Protein AF-A0A1E1W1W5-F1 (afdb_monomer_lite)

Structure (mmCIF, N/CA/C/O backbone):
data_AF-A0A1E1W1W5-F1
#
_entry.id   AF-A0A1E1W1W5-F1
#
loop_
_atom_site.group_PDB
_atom_site.id
_atom_site.type_symbol
_atom_site.label_atom_id
_atom_site.label_alt_id
_atom_site.label_comp_id
_atom_site.label_asym_id
_atom_site.label_entity_id
_atom_site.label_seq_id
_atom_site.pdbx_PDB_ins_code
_atom_site.Cartn_x
_atom_site.Cartn_y
_atom_site.Cartn_z
_atom_site.occupancy
_atom_site.B_iso_or_equiv
_atom_site.auth_seq_id
_atom_site.auth_comp_id
_atom_site.auth_asym_id
_atom_site.auth_atom_id
_atom_site.pdbx_PDB_model_num
ATOM 1 N N . ALA A 1 1 ? -8.512 4.322 -0.848 1.00 72.38 1 ALA A N 1
ATOM 2 C CA . ALA A 1 1 ? -8.515 4.614 -2.296 1.00 72.38 1 ALA A CA 1
ATOM 3 C C . ALA A 1 1 ? -7.091 4.630 -2.861 1.00 72.38 1 ALA A C 1
ATOM 5 O O . ALA A 1 1 ? -6.800 3.830 -3.737 1.00 72.38 1 ALA A O 1
ATOM 6 N N . THR A 1 2 ? -6.177 5.439 -2.313 1.00 89.38 2 THR A N 1
ATOM 7 C CA . THR A 1 2 ? -4.817 5.643 -2.859 1.00 89.38 2 THR A CA 1
ATOM 8 C C . THR A 1 2 ? -3.925 4.395 -2.888 1.00 89.38 2 THR A C 1
ATOM 10 O O . THR A 1 2 ? -3.411 4.048 -3.945 1.00 89.38 2 THR A O 1
ATOM 13 N N . LEU A 1 3 ? -3.782 3.658 -1.777 1.00 94.62 3 LEU A N 1
ATOM 14 C CA . LEU A 1 3 ? -2.966 2.427 -1.748 1.00 94.62 3 LEU A CA 1
ATOM 15 C C . LEU A 1 3 ? -3.503 1.355 -2.708 1.00 94.62 3 LEU A C 1
ATOM 17 O O . LEU A 1 3 ? -2.747 0.700 -3.419 1.00 94.62 3 LEU A O 1
ATOM 21 N N . GLN A 1 4 ? -4.830 1.231 -2.787 1.00 94.31 4 GLN A N 1
ATOM 22 C CA . GLN A 1 4 ? -5.490 0.311 -3.710 1.00 94.31 4 GLN A CA 1
ATOM 23 C C . GLN A 1 4 ? -5.194 0.663 -5.174 1.00 94.31 4 GLN A C 1
ATOM 25 O O . GLN A 1 4 ? -5.005 -0.235 -5.990 1.00 94.31 4 GLN A O 1
ATOM 30 N N . ARG A 1 5 ? -5.113 1.961 -5.490 1.00 92.88 5 ARG A N 1
ATOM 31 C CA . ARG A 1 5 ? -4.729 2.462 -6.811 1.00 92.88 5 ARG A CA 1
ATOM 32 C C . ARG A 1 5 ? -3.284 2.098 -7.149 1.00 92.88 5 ARG A C 1
ATOM 34 O O . ARG A 1 5 ? -3.034 1.590 -8.231 1.00 92.88 5 ARG A O 1
ATOM 41 N N . LEU A 1 6 ? -2.345 2.264 -6.215 1.00 94.50 6 LEU A N 1
ATOM 42 C CA . LEU A 1 6 ? -0.955 1.828 -6.419 1.00 94.50 6 LEU A CA 1
ATOM 43 C C . LEU A 1 6 ? -0.867 0.323 -6.721 1.00 94.50 6 LEU A C 1
ATOM 45 O O . LEU A 1 6 ? -0.114 -0.091 -7.600 1.00 94.50 6 LEU A O 1
ATOM 49 N N . VAL A 1 7 ? -1.679 -0.496 -6.050 1.00 95.94 7 VAL A N 1
ATOM 50 C CA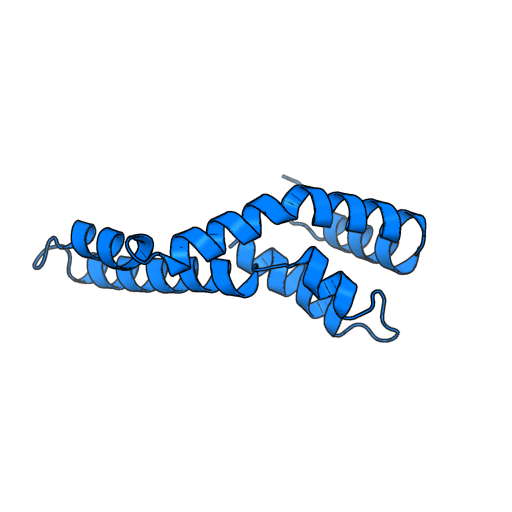 . VAL A 1 7 ? -1.730 -1.939 -6.320 1.00 95.94 7 VAL A CA 1
ATOM 51 C C . VAL A 1 7 ? -2.335 -2.237 -7.693 1.00 95.94 7 VAL A C 1
ATOM 53 O O . VAL A 1 7 ? -1.733 -2.960 -8.484 1.00 95.94 7 VAL A O 1
ATOM 56 N N . ASN A 1 8 ? -3.524 -1.710 -7.975 1.00 94.62 8 ASN A N 1
ATOM 57 C CA . ASN A 1 8 ? -4.312 -2.115 -9.139 1.00 94.62 8 ASN A CA 1
ATOM 58 C C . ASN A 1 8 ? -3.868 -1.435 -10.436 1.00 94.62 8 ASN A C 1
ATOM 60 O O . ASN A 1 8 ? -3.895 -2.062 -11.489 1.00 94.62 8 ASN A O 1
ATOM 64 N N . ASP A 1 9 ? -3.434 -0.180 -10.369 1.00 93.38 9 ASP A N 1
ATOM 65 C CA . ASP A 1 9 ? -3.092 0.583 -11.565 1.00 93.38 9 ASP A CA 1
ATOM 66 C C . ASP A 1 9 ? -1.607 0.470 -11.902 1.00 93.38 9 ASP A C 1
ATOM 68 O O . ASP A 1 9 ? -1.254 0.649 -13.066 1.00 93.38 9 ASP A O 1
ATOM 72 N N . TYR A 1 10 ? -0.744 0.161 -10.927 1.00 95.50 10 TYR A N 1
ATOM 73 C CA . TYR A 1 10 ? 0.707 0.138 -11.125 1.00 95.50 10 TYR A CA 1
ATOM 74 C C . TYR A 1 10 ? 1.318 -1.241 -10.871 1.00 95.50 10 TYR A C 1
ATOM 76 O O . TYR A 1 10 ? 1.861 -1.827 -11.805 1.00 95.50 10 TYR A O 1
ATOM 84 N N . LYS A 1 11 ? 1.214 -1.783 -9.649 1.00 96.88 11 LYS A N 1
ATOM 85 C CA . LYS A 1 11 ? 1.886 -3.040 -9.278 1.00 96.88 11 LYS A CA 1
ATOM 86 C C . LYS A 1 11 ? 1.416 -4.230 -10.118 1.00 96.88 11 LYS A C 1
ATOM 88 O O . LYS A 1 11 ? 2.237 -4.833 -10.801 1.00 96.88 11 LYS A O 1
ATOM 93 N N . LYS A 1 12 ? 0.114 -4.538 -10.103 1.00 96.69 12 LYS A N 1
ATOM 94 C CA . LYS A 1 12 ? -0.441 -5.693 -10.832 1.00 96.69 12 LYS A CA 1
ATOM 95 C C . LYS A 1 12 ? -0.170 -5.618 -12.340 1.00 96.69 12 LYS A C 1
ATOM 97 O O . LYS A 1 12 ? 0.389 -6.572 -12.866 1.00 96.69 12 LYS A O 1
ATOM 102 N N . PRO A 1 13 ? -0.417 -4.485 -13.034 1.00 96.38 13 PRO A N 1
ATOM 103 C CA . PRO A 1 13 ? -0.115 -4.392 -14.461 1.00 96.38 13 PRO A CA 1
ATOM 104 C C . PRO A 1 13 ? 1.367 -4.581 -14.804 1.00 96.38 13 PRO A C 1
ATOM 106 O O . PRO A 1 13 ? 1.677 -5.084 -15.879 1.00 96.38 13 PRO A O 1
ATOM 109 N N . LEU A 1 14 ? 2.292 -4.186 -13.919 1.00 96.69 14 LEU A N 1
ATOM 110 C CA . LEU A 1 14 ? 3.720 -4.449 -14.119 1.00 96.69 14 LEU A CA 1
ATOM 111 C C . LEU A 1 14 ? 4.055 -5.937 -13.944 1.00 96.69 14 LEU A C 1
ATOM 113 O O . LEU A 1 14 ? 4.851 -6.460 -14.721 1.00 96.69 14 LEU A O 1
ATOM 117 N N . GLU A 1 15 ? 3.445 -6.614 -12.968 1.00 97.12 15 GLU A N 1
ATOM 118 C CA . GLU A 1 15 ? 3.623 -8.057 -12.728 1.00 97.12 15 GLU A CA 1
ATOM 119 C C . GLU A 1 15 ? 3.028 -8.917 -13.846 1.00 97.12 15 GLU A C 1
ATOM 121 O O . GLU A 1 15 ? 3.611 -9.930 -14.217 1.00 97.12 15 GLU A O 1
ATOM 126 N N . GLU A 1 16 ? 1.891 -8.497 -14.395 1.00 96.50 16 GLU A N 1
ATOM 127 C CA . GLU A 1 16 ? 1.129 -9.223 -15.418 1.00 96.50 16 GLU A CA 1
ATOM 128 C C . GLU A 1 16 ? 1.569 -8.871 -16.854 1.00 96.50 16 GLU A C 1
ATOM 130 O O . GLU A 1 16 ? 1.081 -9.460 -17.819 1.00 96.50 16 GLU A O 1
ATOM 135 N N . SER A 1 17 ? 2.488 -7.910 -17.022 1.00 95.50 17 SER A N 1
ATOM 136 C CA . SER A 1 17 ? 2.935 -7.452 -18.343 1.00 95.50 17 SER A CA 1
ATOM 137 C C . SER A 1 17 ? 3.628 -8.553 -19.157 1.00 95.50 17 SER A C 1
ATOM 139 O O . SER A 1 17 ? 4.532 -9.239 -18.677 1.00 95.50 17 SER A O 1
ATOM 141 N N . SER A 1 18 ? 3.239 -8.680 -20.429 1.00 92.19 18 SER A N 1
ATOM 142 C CA . SER A 1 18 ? 3.872 -9.574 -21.402 1.00 92.19 18 SER A CA 1
ATOM 143 C C . SER A 1 18 ? 4.102 -8.825 -22.725 1.00 92.19 18 SER A C 1
ATOM 145 O O . SER A 1 18 ? 3.124 -8.438 -23.369 1.00 92.19 18 SER A O 1
ATOM 147 N N . PRO A 1 19 ? 5.361 -8.574 -23.138 1.00 92.62 19 PRO A N 1
ATOM 148 C CA . PRO A 1 19 ? 6.600 -8.946 -22.450 1.00 92.62 19 PRO A CA 1
ATOM 149 C C . PRO A 1 19 ? 6.807 -8.172 -21.136 1.00 92.62 19 PRO A C 1
ATOM 151 O O . PRO A 1 19 ? 6.312 -7.057 -20.971 1.00 92.62 19 PRO A O 1
ATOM 154 N N . ALA A 1 20 ? 7.580 -8.755 -20.215 1.00 95.31 20 ALA A N 1
ATOM 155 C CA . ALA A 1 20 ? 7.824 -8.171 -18.898 1.00 95.31 20 ALA A CA 1
ATOM 156 C C . ALA A 1 20 ? 8.533 -6.806 -18.990 1.00 95.31 20 ALA A C 1
ATOM 158 O O . ALA A 1 20 ? 9.668 -6.698 -19.467 1.00 95.31 20 ALA A O 1
ATOM 159 N N . ILE A 1 21 ? 7.891 -5.759 -18.466 1.00 96.00 21 ILE A N 1
ATOM 160 C CA . ILE A 1 21 ? 8.442 -4.393 -18.445 1.00 96.00 21 ILE A CA 1
ATOM 161 C C . ILE A 1 21 ? 9.598 -4.301 -17.431 1.00 96.00 21 ILE A C 1
ATOM 163 O O . ILE A 1 21 ? 10.688 -3.785 -17.719 1.00 96.00 21 ILE A O 1
ATOM 167 N N . LEU A 1 22 ? 9.394 -4.866 -16.240 1.00 96.00 22 LEU A N 1
ATOM 168 C CA . LEU A 1 22 ? 10.374 -4.970 -15.161 1.00 96.00 22 LEU A CA 1
ATOM 169 C C . LEU A 1 22 ? 10.470 -6.413 -14.669 1.00 96.00 22 LEU A C 1
ATOM 171 O O . LEU A 1 22 ? 9.533 -7.190 -14.799 1.00 96.00 22 LEU A O 1
ATOM 175 N N . ASN A 1 23 ? 11.620 -6.772 -14.096 1.00 95.31 23 ASN A N 1
ATOM 176 C CA . ASN A 1 23 ? 11.750 -8.065 -13.432 1.00 95.31 23 ASN A CA 1
ATOM 177 C C . ASN A 1 23 ? 11.072 -8.031 -12.052 1.00 95.31 23 ASN A C 1
ATOM 179 O O . ASN A 1 23 ? 10.900 -6.963 -11.459 1.00 95.31 23 ASN A O 1
ATOM 183 N N . GLY A 1 24 ? 10.737 -9.211 -11.527 1.00 96.19 24 GLY A N 1
ATOM 184 C CA . GLY A 1 24 ? 10.033 -9.335 -10.251 1.00 96.19 24 GLY A CA 1
ATOM 185 C C . GLY A 1 24 ? 10.756 -8.654 -9.087 1.00 96.19 24 GLY A C 1
ATOM 186 O O . GLY A 1 24 ? 10.121 -7.939 -8.324 1.00 96.19 24 GLY A O 1
ATOM 187 N N . SER A 1 25 ? 12.085 -8.780 -8.987 1.00 97.31 25 SER A N 1
ATOM 188 C CA . SER A 1 25 ? 12.867 -8.154 -7.906 1.00 97.31 25 SER A CA 1
ATOM 189 C C . SER A 1 25 ? 12.697 -6.631 -7.863 1.00 97.31 25 SER A C 1
ATOM 191 O O . SER A 1 25 ? 12.453 -6.073 -6.798 1.00 97.31 25 SER A O 1
ATOM 193 N N . LYS A 1 26 ? 12.733 -5.958 -9.017 1.00 97.56 26 LYS A N 1
ATOM 194 C CA . LYS A 1 26 ? 12.529 -4.506 -9.090 1.00 97.56 26 LYS A CA 1
ATOM 195 C C . LYS A 1 26 ? 11.111 -4.101 -8.745 1.00 97.56 26 LYS A C 1
ATOM 197 O O . LYS A 1 26 ? 10.923 -3.083 -8.093 1.00 97.56 26 LYS A O 1
ATOM 202 N N . ILE A 1 27 ? 10.124 -4.890 -9.159 1.00 97.94 27 ILE A N 1
ATOM 203 C CA . ILE A 1 27 ? 8.729 -4.654 -8.781 1.00 97.94 27 ILE A CA 1
ATOM 204 C C . ILE A 1 27 ? 8.575 -4.782 -7.259 1.00 97.94 27 ILE A C 1
ATOM 206 O O . ILE A 1 27 ? 7.956 -3.920 -6.641 1.00 97.94 27 ILE A O 1
ATOM 210 N N . GLN A 1 28 ? 9.198 -5.787 -6.636 1.00 97.81 28 GLN A N 1
ATOM 211 C CA . GLN A 1 28 ? 9.192 -5.926 -5.176 1.00 97.81 28 GLN A CA 1
ATOM 212 C C . GLN A 1 28 ? 9.838 -4.725 -4.478 1.00 97.81 28 GLN A C 1
ATOM 214 O O . GLN A 1 28 ? 9.293 -4.241 -3.492 1.00 97.81 28 GLN A O 1
ATOM 219 N N . THR A 1 29 ? 10.945 -4.193 -5.003 1.00 98.19 29 THR A N 1
ATOM 220 C CA . THR A 1 29 ? 11.552 -2.964 -4.470 1.00 98.19 29 THR A CA 1
ATOM 221 C C . THR A 1 29 ? 10.651 -1.743 -4.664 1.00 98.19 29 THR A C 1
ATOM 223 O O . THR A 1 29 ? 10.499 -0.953 -3.742 1.00 98.19 29 THR A O 1
ATOM 226 N N . LEU A 1 30 ? 10.013 -1.576 -5.828 1.00 97.88 30 LEU A N 1
ATOM 227 C CA . LEU A 1 30 ? 9.130 -0.430 -6.092 1.00 97.88 30 LEU A CA 1
ATOM 228 C C . LEU A 1 30 ? 7.910 -0.393 -5.166 1.00 97.88 30 LEU A C 1
ATOM 230 O O . LEU A 1 30 ? 7.462 0.684 -4.782 1.00 97.88 30 LEU A O 1
ATOM 234 N N . PHE A 1 31 ? 7.375 -1.560 -4.815 1.00 98.00 31 PHE A N 1
ATOM 235 C CA . PHE A 1 31 ? 6.137 -1.691 -4.047 1.00 98.00 31 PHE A CA 1
ATOM 236 C C . PHE A 1 31 ? 6.350 -2.389 -2.703 1.00 98.00 31 PHE A C 1
ATOM 238 O O . PHE A 1 31 ? 5.442 -3.056 -2.197 1.00 98.00 31 PHE A O 1
ATOM 245 N N . HIS A 1 32 ? 7.546 -2.248 -2.130 1.00 98.31 32 HIS A N 1
ATOM 246 C CA . HIS A 1 32 ? 7.896 -2.845 -0.849 1.00 98.31 32 HIS A CA 1
ATOM 247 C C . HIS A 1 32 ? 6.862 -2.458 0.215 1.00 98.31 32 HIS A C 1
ATOM 249 O O . HIS A 1 32 ? 6.549 -1.280 0.374 1.00 98.31 32 HIS A O 1
ATOM 255 N N . ARG A 1 33 ? 6.298 -3.461 0.902 1.00 97.94 33 ARG A N 1
ATOM 256 C CA . ARG A 1 33 ? 5.281 -3.327 1.968 1.00 97.94 33 ARG A CA 1
ATOM 257 C C . ARG A 1 33 ? 3.961 -2.676 1.563 1.00 97.94 33 ARG A C 1
ATOM 259 O O . ARG A 1 33 ? 3.091 -2.488 2.411 1.00 97.94 33 ARG A O 1
ATOM 266 N N . LEU A 1 34 ? 3.754 -2.389 0.275 1.00 98.12 34 LEU A N 1
ATOM 267 C CA . LEU A 1 34 ? 2.489 -1.851 -0.224 1.00 98.12 34 LEU A CA 1
ATOM 268 C C . LEU A 1 34 ? 1.288 -2.777 0.073 1.00 98.12 34 LEU A C 1
ATOM 270 O O . LEU A 1 34 ? 0.252 -2.261 0.499 1.00 98.12 34 LEU A O 1
ATOM 274 N N . PRO A 1 35 ? 1.366 -4.111 -0.128 1.00 96.19 35 PRO A N 1
ATOM 275 C CA . PRO A 1 35 ? 0.252 -4.998 0.211 1.00 96.19 35 PRO A CA 1
ATOM 276 C C . PRO A 1 35 ? -0.038 -5.016 1.717 1.00 96.19 35 PRO A C 1
ATOM 278 O O . PRO A 1 35 ? -1.201 -4.980 2.115 1.00 96.19 35 PRO A O 1
ATOM 281 N N . ASP A 1 36 ? 1.007 -5.019 2.546 1.00 97.12 36 ASP A N 1
ATOM 282 C CA . ASP A 1 36 ? 0.896 -5.077 4.004 1.00 97.12 36 ASP A CA 1
ATOM 283 C C . ASP A 1 36 ? 0.239 -3.816 4.576 1.00 97.12 36 ASP A C 1
ATOM 285 O O . ASP A 1 36 ? -0.742 -3.908 5.315 1.00 97.12 36 ASP A O 1
ATOM 289 N N . ILE A 1 37 ? 0.719 -2.627 4.186 1.00 97.19 37 ILE A N 1
ATOM 290 C CA . ILE A 1 37 ? 0.152 -1.359 4.666 1.00 97.19 37 ILE A CA 1
ATOM 291 C C . ILE A 1 37 ? -1.288 -1.175 4.171 1.00 97.19 37 ILE A C 1
ATOM 293 O O . ILE A 1 37 ? -2.153 -0.718 4.922 1.00 97.19 37 ILE A O 1
ATOM 297 N N . LEU A 1 38 ? -1.595 -1.599 2.935 1.00 97.19 38 LEU A N 1
ATOM 298 C CA . LEU A 1 38 ? -2.971 -1.633 2.439 1.00 97.19 38 LEU A CA 1
ATOM 299 C C . LEU A 1 38 ? -3.846 -2.505 3.342 1.00 97.19 38 LEU A C 1
ATOM 301 O O . LEU A 1 38 ? -4.938 -2.077 3.717 1.00 97.19 38 LEU A O 1
ATOM 305 N N . GLN A 1 39 ? -3.365 -3.683 3.734 1.00 95.81 39 GLN A N 1
ATOM 306 C CA . GLN A 1 39 ? -4.118 -4.584 4.594 1.00 95.81 39 GLN A CA 1
ATOM 307 C C . GLN A 1 39 ? -4.339 -4.006 5.999 1.00 95.81 39 GLN A C 1
ATOM 309 O O . GLN A 1 39 ? -5.453 -4.106 6.515 1.00 95.81 39 GLN A O 1
ATOM 314 N N . CYS A 1 40 ? -3.344 -3.332 6.591 1.00 95.94 40 CYS A N 1
ATOM 315 C CA . CYS A 1 40 ? -3.518 -2.580 7.841 1.00 95.94 40 CYS A CA 1
ATOM 316 C C . CYS A 1 40 ? -4.679 -1.578 7.729 1.00 95.94 40 CYS A C 1
ATOM 318 O O . CYS A 1 40 ? -5.585 -1.569 8.565 1.00 95.94 40 CYS A O 1
ATOM 320 N N . HIS A 1 41 ? -4.708 -0.788 6.652 1.00 96.38 41 HIS A N 1
ATOM 321 C CA . HIS A 1 41 ? -5.768 0.192 6.423 1.00 96.38 41 HIS A CA 1
ATOM 322 C C . HIS A 1 41 ? -7.139 -0.441 6.134 1.00 96.38 41 HIS A C 1
ATOM 324 O O . HIS A 1 41 ? -8.157 0.095 6.575 1.00 96.38 41 HIS A O 1
ATOM 330 N N . LEU A 1 42 ? -7.202 -1.561 5.408 1.00 95.94 42 LEU A N 1
ATOM 331 C CA . LEU A 1 42 ? -8.459 -2.266 5.129 1.00 95.94 42 LEU A CA 1
ATOM 332 C C . LEU A 1 42 ? -9.064 -2.880 6.395 1.00 95.94 42 LEU A C 1
ATOM 334 O O . LEU A 1 42 ? -10.270 -2.743 6.618 1.00 95.94 42 LEU A O 1
ATOM 338 N N . HIS A 1 43 ? -8.238 -3.503 7.239 1.00 94.88 43 HIS A N 1
ATOM 339 C CA . HIS A 1 43 ? -8.675 -4.024 8.532 1.00 94.88 43 HIS A CA 1
ATOM 340 C C . HIS A 1 43 ? -9.182 -2.905 9.439 1.00 94.88 43 HIS A C 1
ATOM 342 O O . HIS A 1 43 ? -10.300 -2.996 9.944 1.00 94.88 43 HIS A O 1
ATOM 348 N N . PHE A 1 44 ? -8.412 -1.822 9.586 1.00 96.06 44 PHE A N 1
ATOM 349 C CA . PHE A 1 44 ? -8.816 -0.684 10.409 1.00 96.06 44 PHE A CA 1
ATOM 350 C C . PHE A 1 44 ? -10.130 -0.064 9.921 1.00 96.06 44 PHE A C 1
ATOM 352 O O . PHE A 1 44 ? -11.034 0.174 10.716 1.00 96.06 44 PHE A O 1
ATOM 359 N N . ARG A 1 45 ? -10.289 0.119 8.603 1.00 95.81 45 ARG A N 1
ATOM 360 C CA . ARG A 1 45 ? -11.534 0.628 8.011 1.00 95.81 45 ARG A CA 1
ATOM 361 C C . ARG A 1 45 ? -12.732 -0.275 8.305 1.00 95.81 45 ARG A C 1
ATOM 363 O O . ARG A 1 45 ? -13.817 0.239 8.549 1.00 95.81 45 ARG A O 1
ATOM 370 N N . THR A 1 46 ? -12.545 -1.592 8.259 1.00 96.44 46 THR A N 1
ATOM 371 C CA . THR A 1 46 ? -13.614 -2.558 8.557 1.00 96.44 46 THR A CA 1
ATOM 372 C C . THR A 1 46 ? -14.019 -2.458 10.026 1.00 96.44 46 THR A C 1
ATOM 374 O O . THR A 1 46 ? -15.184 -2.218 10.313 1.00 96.44 46 THR A O 1
ATOM 377 N N . ALA A 1 47 ? -13.049 -2.498 10.944 1.00 95.62 47 ALA A N 1
ATOM 378 C CA . ALA A 1 47 ? -13.308 -2.371 12.378 1.00 95.62 47 ALA A CA 1
ATOM 379 C C . ALA A 1 47 ? -13.964 -1.026 12.750 1.00 95.62 47 ALA A C 1
ATOM 381 O O . ALA A 1 47 ? -14.875 -0.984 13.573 1.00 95.62 47 ALA A O 1
ATOM 382 N N . LEU A 1 48 ? -13.555 0.073 12.104 1.00 96.31 48 LEU A N 1
ATOM 383 C CA . LEU A 1 48 ? -14.207 1.376 12.260 1.00 96.31 48 LEU A CA 1
ATOM 384 C C . LEU A 1 48 ? -15.655 1.361 11.768 1.00 96.31 48 LEU A C 1
ATOM 386 O O . LEU A 1 48 ? -16.533 1.886 12.446 1.00 96.31 48 LEU A O 1
ATOM 390 N N . ALA A 1 49 ? -15.912 0.771 10.599 1.00 96.44 49 ALA A N 1
ATOM 391 C CA . ALA A 1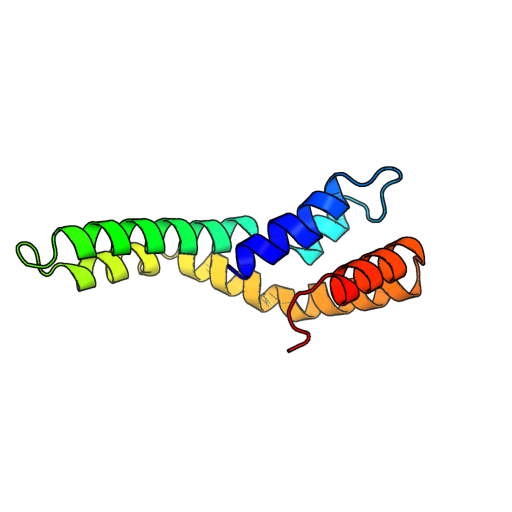 49 ? -17.262 0.675 10.060 1.00 96.44 49 ALA A CA 1
ATOM 392 C C . ALA A 1 49 ? -18.173 -0.162 10.968 1.00 96.44 49 ALA A C 1
ATOM 394 O O . ALA A 1 49 ? -19.355 0.150 11.096 1.00 96.44 49 ALA A O 1
ATOM 395 N N . ASP A 1 50 ? -17.637 -1.210 11.591 1.00 94.69 50 ASP A N 1
ATOM 396 C CA . ASP A 1 50 ? -18.360 -2.054 12.541 1.00 94.69 50 ASP A CA 1
ATOM 397 C C . ASP A 1 50 ? -18.683 -1.273 13.822 1.00 94.69 50 ASP A C 1
ATOM 399 O O . ASP A 1 50 ? -19.845 -1.210 14.220 1.00 94.69 50 ASP A O 1
ATOM 403 N N . CYS A 1 51 ? -17.690 -0.587 14.397 1.00 95.81 51 CYS A N 1
ATOM 404 C CA . CYS A 1 51 ? -17.869 0.264 15.575 1.00 95.81 51 CYS A CA 1
ATOM 405 C C . CYS A 1 51 ? -18.878 1.394 15.335 1.00 95.81 51 CYS A C 1
ATOM 407 O O . CYS A 1 51 ? -19.671 1.702 16.219 1.00 95.81 51 CYS A O 1
ATOM 409 N N . ALA A 1 52 ? -18.882 1.996 14.143 1.00 94.81 52 ALA A N 1
ATOM 410 C CA . ALA A 1 52 ? -19.838 3.041 13.789 1.00 94.81 52 ALA A CA 1
ATOM 411 C C . ALA A 1 52 ? -21.287 2.525 13.775 1.00 94.81 52 ALA A C 1
ATOM 413 O O . ALA A 1 52 ? -22.202 3.265 14.119 1.00 94.81 52 ALA A O 1
ATOM 414 N N . ARG A 1 53 ? -21.512 1.250 13.422 1.00 94.81 53 ARG A N 1
ATOM 415 C CA . ARG A 1 53 ? -22.855 0.642 13.434 1.00 94.81 53 ARG A CA 1
ATOM 416 C C . ARG A 1 53 ? -23.377 0.351 14.840 1.00 94.81 53 ARG A C 1
ATOM 418 O O . ARG A 1 53 ? -24.584 0.213 15.009 1.00 94.81 53 ARG A O 1
ATOM 425 N N . THR A 1 54 ? -22.496 0.243 15.831 1.00 93.00 54 THR A N 1
ATOM 426 C CA . THR A 1 54 ? -22.850 -0.061 17.229 1.00 93.00 54 THR A CA 1
ATOM 427 C C . THR A 1 54 ? -22.497 1.076 18.187 1.00 93.00 54 THR A C 1
ATOM 429 O O . THR A 1 54 ? -22.446 0.860 19.398 1.00 93.00 54 THR A O 1
ATOM 432 N N . TRP A 1 55 ? -22.240 2.275 17.654 1.00 92.00 55 TRP A N 1
ATOM 433 C CA . TRP A 1 55 ? -21.706 3.405 18.411 1.00 92.00 55 TRP A CA 1
ATOM 434 C C . TRP A 1 55 ? -22.577 3.767 19.614 1.00 92.00 55 TRP A C 1
ATOM 436 O O . TRP A 1 55 ? -22.060 3.798 20.725 1.00 92.00 55 TRP A O 1
ATOM 446 N N . ASP A 1 56 ? -23.891 3.893 19.409 1.00 92.19 56 ASP A N 1
ATOM 447 C CA . ASP A 1 56 ? -24.867 4.297 20.437 1.00 92.19 56 ASP A CA 1
ATOM 448 C C . ASP A 1 56 ? -24.965 3.338 21.640 1.00 92.19 56 ASP A C 1
ATOM 450 O O . ASP A 1 56 ? -25.655 3.630 22.613 1.00 92.19 56 ASP A O 1
ATOM 454 N N . ARG A 1 57 ? -24.346 2.152 21.558 1.00 91.31 57 ARG A N 1
ATOM 455 C CA . ARG A 1 57 ? -24.390 1.124 22.610 1.00 91.31 57 ARG A CA 1
ATOM 456 C C . ARG A 1 57 ? -23.036 0.863 23.249 1.00 91.31 57 ARG A C 1
ATOM 458 O O . ARG A 1 57 ? -22.973 0.624 24.447 1.00 91.31 57 ARG A O 1
ATOM 465 N N . GLU A 1 58 ? -21.982 0.819 22.440 1.00 88.88 58 GLU A N 1
ATOM 466 C CA . GLU A 1 58 ? -20.662 0.370 22.886 1.00 88.88 58 GLU A CA 1
ATOM 467 C C . GLU A 1 58 ? -19.722 1.542 23.191 1.00 88.88 58 GLU A C 1
ATOM 469 O O . GLU A 1 58 ? -18.933 1.443 24.120 1.00 88.88 58 GLU A O 1
ATOM 474 N N . GLU A 1 59 ? -19.759 2.624 22.402 1.00 89.31 59 GLU A N 1
ATOM 475 C CA . GLU A 1 59 ? -18.832 3.770 22.508 1.00 89.31 59 GLU A CA 1
ATOM 476 C C . GLU A 1 59 ? -17.322 3.387 22.516 1.00 89.31 59 GLU A C 1
ATOM 478 O O . GLU A 1 59 ? -16.460 4.113 23.009 1.00 89.31 59 GLU A O 1
ATOM 483 N N . LYS A 1 60 ? -16.955 2.247 21.903 1.00 92.56 60 LYS A N 1
ATOM 484 C CA . LYS A 1 60 ? -15.609 1.622 21.954 1.00 92.56 60 LYS A CA 1
ATOM 485 C C . LYS A 1 60 ? -14.626 2.039 20.855 1.00 92.56 60 LYS A C 1
ATOM 487 O O . LYS A 1 60 ? -13.738 1.272 20.480 1.00 92.56 60 LYS A O 1
ATOM 492 N N . ILE A 1 61 ? -14.714 3.260 20.329 1.00 94.25 61 ILE A N 1
ATOM 493 C CA . ILE A 1 61 ? -13.810 3.676 19.238 1.00 94.25 61 ILE A CA 1
ATOM 494 C C . ILE A 1 61 ? -12.331 3.636 19.659 1.00 94.25 61 ILE A C 1
ATOM 496 O O . ILE A 1 61 ? -11.482 3.247 18.861 1.00 94.25 61 ILE A O 1
ATOM 500 N N . GLY A 1 62 ? -12.018 3.944 20.923 1.00 95.00 62 GLY A N 1
ATOM 501 C CA . GLY A 1 62 ? -10.654 3.866 21.456 1.00 95.00 62 GLY A CA 1
ATOM 502 C C . GLY A 1 62 ? -10.039 2.465 21.355 1.00 95.00 62 GLY A C 1
ATOM 503 O O . GLY A 1 62 ? -8.877 2.333 20.969 1.00 95.00 62 GLY A O 1
ATOM 504 N N . GLU A 1 63 ? -10.825 1.412 21.606 1.00 94.12 63 GLU A N 1
ATOM 505 C CA . GLU A 1 63 ? -10.371 0.022 21.461 1.00 94.12 63 GLU A CA 1
ATOM 506 C C . GLU A 1 63 ? -10.046 -0.319 20.003 1.00 94.12 63 GLU A C 1
ATOM 508 O O . GLU A 1 63 ? -9.087 -1.042 19.735 1.00 94.12 63 GLU A O 1
ATOM 513 N N . VAL A 1 64 ? -10.793 0.237 19.042 1.00 95.69 64 VAL A N 1
ATOM 514 C CA . VAL A 1 64 ? -10.520 0.048 17.608 1.00 95.69 64 VAL A CA 1
ATOM 515 C C . VAL A 1 64 ? -9.148 0.612 17.238 1.00 95.69 64 VAL A C 1
ATOM 517 O O . VAL A 1 64 ? -8.365 -0.068 16.573 1.00 95.69 64 VAL A O 1
ATOM 520 N N . PHE A 1 65 ? -8.825 1.824 17.697 1.00 95.44 65 PHE A N 1
ATOM 521 C CA . PHE A 1 65 ? -7.508 2.427 17.474 1.00 95.44 65 PHE A CA 1
ATOM 522 C C . PHE A 1 65 ? -6.396 1.637 18.165 1.00 95.44 65 PHE A C 1
ATOM 524 O O . PHE A 1 65 ? -5.375 1.341 17.539 1.00 95.44 65 PHE A O 1
ATOM 531 N N . LEU A 1 66 ? -6.603 1.246 19.425 1.00 94.75 66 LEU A N 1
ATOM 532 C CA . LEU A 1 66 ? -5.620 0.468 20.171 1.00 94.75 66 LEU A CA 1
ATOM 533 C C . LEU A 1 66 ? -5.329 -0.861 19.464 1.00 94.75 66 LEU A C 1
ATOM 535 O O . LEU A 1 66 ? -4.173 -1.171 19.188 1.00 94.75 66 LEU A O 1
ATOM 539 N N . ASN A 1 67 ? -6.355 -1.619 19.080 1.00 92.94 67 ASN A N 1
ATOM 540 C CA . ASN A 1 67 ? -6.192 -2.909 18.406 1.00 92.94 67 ASN A CA 1
ATOM 541 C C . ASN A 1 67 ? -5.539 -2.795 17.022 1.00 92.94 67 ASN A C 1
ATOM 543 O O . ASN A 1 67 ? -4.831 -3.716 16.598 1.00 92.94 67 ASN A O 1
ATOM 547 N N . ALA A 1 68 ? -5.773 -1.685 16.318 1.00 92.81 68 ALA A N 1
ATOM 548 C CA . ALA A 1 68 ? -5.228 -1.456 14.987 1.00 92.81 68 ALA A CA 1
ATOM 549 C C . ALA A 1 68 ? -3.758 -1.023 14.997 1.00 92.81 68 ALA A C 1
ATOM 551 O O . ALA A 1 68 ? -3.022 -1.428 14.101 1.00 92.81 68 ALA A O 1
ATOM 552 N N . PHE A 1 69 ? -3.324 -0.235 15.985 1.00 93.25 69 PHE A N 1
ATOM 553 C CA . PHE A 1 69 ? -2.015 0.432 15.944 1.00 93.25 69 PHE A CA 1
ATOM 554 C C . PHE A 1 69 ? -1.067 0.081 17.100 1.00 93.25 69 PHE A C 1
ATOM 556 O O . PHE A 1 69 ? 0.100 0.452 17.043 1.00 93.25 69 PHE A O 1
ATOM 563 N N . SER A 1 70 ? -1.503 -0.666 18.122 1.00 92.69 70 SER A N 1
ATOM 564 C CA . SER A 1 70 ? -0.625 -1.054 19.248 1.00 92.69 70 SER A CA 1
ATOM 565 C C . SER A 1 70 ? 0.369 -2.173 18.926 1.00 92.69 70 SER A C 1
ATOM 567 O O . SER A 1 70 ? 1.309 -2.406 19.685 1.00 92.69 70 SER A O 1
ATOM 569 N N . LYS A 1 71 ? 0.170 -2.908 17.828 1.00 91.31 71 LYS A N 1
ATOM 570 C CA . LYS A 1 71 ? 1.001 -4.069 17.489 1.00 91.31 71 LYS A CA 1
ATOM 571 C C . LYS A 1 71 ? 2.325 -3.603 16.886 1.00 91.31 71 LYS A C 1
ATOM 573 O O . LYS A 1 71 ? 2.309 -2.912 15.873 1.00 91.31 71 LYS A O 1
ATOM 578 N N . ALA A 1 72 ? 3.454 -4.067 17.429 1.00 91.94 72 ALA A N 1
ATOM 579 C CA . ALA A 1 72 ? 4.798 -3.742 16.925 1.00 91.94 72 ALA A CA 1
ATOM 580 C C . ALA A 1 72 ? 4.948 -3.992 15.412 1.00 91.94 72 ALA A C 1
ATOM 582 O O . ALA A 1 72 ? 5.473 -3.154 14.692 1.00 91.94 72 ALA A O 1
ATOM 583 N N . VAL A 1 73 ? 4.343 -5.072 14.906 1.00 92.19 73 VAL A N 1
ATOM 584 C CA . VAL A 1 73 ? 4.322 -5.399 13.470 1.00 92.19 73 VAL A CA 1
ATOM 585 C C . VAL A 1 73 ? 3.758 -4.261 12.608 1.00 92.19 73 VAL A C 1
ATOM 587 O O . VAL A 1 73 ? 4.200 -4.069 11.481 1.00 92.19 73 VAL A O 1
ATOM 590 N N . VAL A 1 74 ? 2.781 -3.498 13.108 1.00 93.69 74 VAL A N 1
ATOM 591 C CA . VAL A 1 74 ? 2.206 -2.359 12.376 1.00 93.69 74 VAL A CA 1
ATOM 592 C C . VAL A 1 74 ? 3.245 -1.248 12.256 1.00 93.69 74 VAL A C 1
ATOM 594 O O . VAL A 1 74 ? 3.425 -0.707 11.171 1.00 93.69 74 VAL A O 1
ATOM 597 N N . LEU A 1 75 ? 3.982 -0.955 13.328 1.00 94.38 75 LEU A N 1
ATOM 598 C CA . LEU A 1 75 ? 5.075 0.015 13.280 1.00 94.38 75 LEU A CA 1
ATOM 599 C C . LEU A 1 75 ? 6.133 -0.390 12.245 1.00 94.38 75 LEU A C 1
ATOM 601 O O . LEU A 1 75 ? 6.551 0.456 11.453 1.00 94.38 75 LEU A O 1
ATOM 605 N N . ASP A 1 76 ? 6.503 -1.669 12.206 1.00 96.75 76 ASP A N 1
ATOM 606 C CA . ASP A 1 76 ? 7.483 -2.191 11.249 1.00 96.75 76 ASP A CA 1
ATOM 607 C C . ASP A 1 76 ? 6.981 -2.039 9.805 1.00 96.75 76 ASP A C 1
ATOM 609 O O . ASP A 1 76 ? 7.683 -1.500 8.954 1.00 96.75 76 ASP A O 1
ATOM 613 N N . VAL A 1 77 ? 5.727 -2.426 9.525 1.00 97.44 77 VAL A N 1
ATOM 614 C CA . VAL A 1 77 ? 5.097 -2.265 8.198 1.00 97.44 77 VAL A CA 1
ATOM 615 C C . VAL A 1 77 ? 5.148 -0.814 7.725 1.00 97.44 77 VAL A C 1
ATOM 617 O O . VAL A 1 77 ? 5.557 -0.552 6.592 1.00 97.44 77 VAL A O 1
ATOM 620 N N . TYR A 1 78 ? 4.719 0.127 8.571 1.00 96.75 78 TYR A N 1
ATOM 621 C CA . TYR A 1 78 ? 4.688 1.544 8.210 1.00 96.75 78 TYR A CA 1
ATOM 622 C C . TYR A 1 78 ? 6.099 2.107 8.024 1.00 96.75 78 TYR A C 1
ATOM 624 O O . TYR A 1 78 ? 6.339 2.831 7.057 1.00 96.75 78 TYR A O 1
ATOM 632 N N . SER A 1 79 ? 7.031 1.754 8.911 1.00 97.38 79 SER A N 1
ATOM 633 C CA . SER A 1 79 ? 8.418 2.222 8.845 1.00 97.38 79 SER A CA 1
ATOM 634 C C . SER A 1 79 ? 9.100 1.729 7.575 1.00 97.38 79 SER A C 1
ATOM 636 O O . SER A 1 79 ? 9.623 2.537 6.814 1.00 97.38 79 SER A O 1
ATOM 638 N N . ASP A 1 80 ? 9.029 0.430 7.290 1.00 98.00 80 ASP A N 1
ATOM 639 C CA . ASP A 1 80 ? 9.619 -0.167 6.092 1.00 98.00 80 ASP A CA 1
ATOM 640 C C . ASP A 1 80 ? 9.030 0.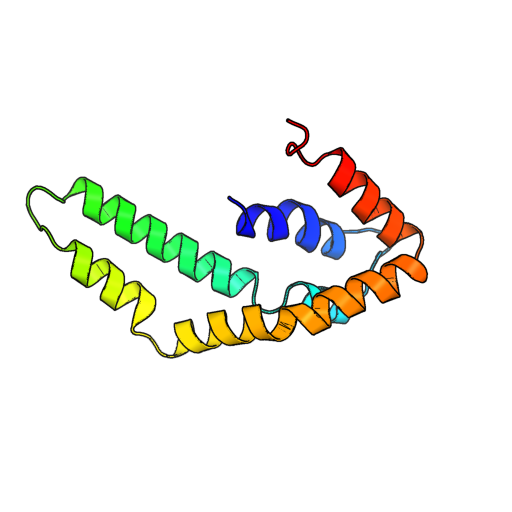428 4.803 1.00 98.00 80 ASP A C 1
ATOM 642 O O . ASP A 1 80 ? 9.762 0.732 3.857 1.00 98.00 80 ASP A O 1
ATOM 646 N N . PHE A 1 81 ? 7.707 0.636 4.767 1.00 97.94 81 PHE A N 1
ATOM 647 C CA . PHE A 1 81 ? 7.027 1.245 3.623 1.00 97.94 81 PHE A CA 1
ATOM 648 C C . PHE A 1 81 ? 7.541 2.665 3.346 1.00 97.94 81 PHE A C 1
ATOM 650 O O . PHE A 1 81 ? 7.869 2.994 2.204 1.00 97.94 81 PHE A O 1
ATOM 657 N N . ILE A 1 82 ? 7.641 3.501 4.386 1.00 97.19 82 ILE A N 1
ATOM 658 C CA . ILE A 1 82 ? 8.102 4.892 4.267 1.00 97.19 82 ILE A CA 1
ATOM 659 C C . ILE A 1 82 ? 9.599 4.942 3.944 1.00 97.19 82 ILE A C 1
ATOM 661 O O . ILE A 1 82 ? 10.009 5.670 3.039 1.00 97.19 82 ILE A O 1
ATOM 665 N N . ASN A 1 83 ? 10.415 4.146 4.634 1.00 98.00 83 ASN A N 1
ATOM 666 C CA . ASN A 1 83 ? 11.870 4.139 4.473 1.00 98.00 83 ASN A CA 1
ATOM 667 C C . ASN A 1 83 ? 12.303 3.709 3.066 1.00 98.00 83 ASN A C 1
ATOM 669 O O . ASN A 1 83 ? 13.333 4.159 2.563 1.00 98.00 83 ASN A O 1
ATOM 673 N N . ASN A 1 84 ? 11.499 2.886 2.390 1.00 98.12 84 ASN A N 1
ATOM 674 C CA . ASN A 1 84 ? 11.765 2.474 1.018 1.00 98.12 84 ASN A CA 1
ATOM 675 C C . ASN A 1 84 ? 11.458 3.563 -0.034 1.00 98.12 84 ASN A C 1
ATOM 677 O O . ASN A 1 84 ? 11.863 3.415 -1.187 1.00 98.12 84 ASN A O 1
ATOM 681 N N . PHE A 1 85 ? 10.789 4.669 0.320 1.00 97.19 85 PHE A N 1
ATOM 682 C CA . PHE A 1 85 ? 10.356 5.689 -0.645 1.00 97.19 85 PHE A CA 1
ATOM 683 C C . PHE A 1 85 ? 11.497 6.194 -1.538 1.00 97.19 85 PHE A C 1
ATOM 685 O O . PHE A 1 85 ? 11.393 6.143 -2.763 1.00 97.19 85 PHE A O 1
ATOM 692 N N . SER A 1 86 ? 12.614 6.622 -0.945 1.00 97.38 86 SER A N 1
ATOM 693 C CA . SER A 1 86 ? 13.757 7.152 -1.701 1.00 97.38 86 SER A CA 1
ATOM 694 C C . SER A 1 86 ? 14.351 6.113 -2.657 1.00 97.38 86 SER A C 1
ATOM 696 O O . SER A 1 86 ? 14.680 6.437 -3.798 1.00 97.38 86 SER A O 1
ATOM 698 N N . VAL A 1 87 ? 14.433 4.851 -2.219 1.00 98.12 87 VAL A N 1
ATOM 699 C CA . VAL A 1 87 ? 14.951 3.735 -3.025 1.00 98.12 87 VAL A CA 1
ATOM 700 C C . VAL A 1 87 ? 14.019 3.438 -4.200 1.00 98.12 87 VAL A C 1
ATOM 702 O O . VAL A 1 87 ? 14.474 3.335 -5.340 1.00 98.12 87 VAL A O 1
ATOM 705 N N . ALA A 1 88 ? 12.712 3.349 -3.947 1.00 98.00 88 ALA A N 1
ATOM 706 C CA . ALA A 1 88 ? 11.712 3.109 -4.981 1.00 98.00 88 ALA A CA 1
ATOM 707 C C . ALA A 1 88 ? 11.681 4.238 -6.020 1.00 98.00 88 ALA A C 1
ATOM 709 O O . ALA A 1 88 ? 11.645 3.968 -7.221 1.00 98.00 88 ALA A O 1
ATOM 710 N N . MET A 1 89 ? 11.740 5.496 -5.580 1.00 97.50 89 MET A N 1
ATOM 711 C CA . MET A 1 89 ? 11.705 6.651 -6.477 1.00 97.50 89 MET A CA 1
ATOM 712 C C . MET A 1 89 ? 12.945 6.735 -7.368 1.00 97.50 89 MET A C 1
ATOM 714 O O . MET A 1 89 ? 12.814 6.976 -8.572 1.00 97.50 89 MET A O 1
ATOM 718 N N . GLU A 1 90 ? 14.138 6.493 -6.818 1.00 98.06 90 GLU A N 1
ATOM 719 C CA . GLU A 1 90 ? 15.359 6.486 -7.626 1.00 98.06 90 GLU A CA 1
ATOM 720 C C . GLU A 1 90 ? 15.359 5.315 -8.616 1.00 98.06 90 GLU A C 1
ATOM 722 O O . GLU A 1 90 ? 15.633 5.511 -9.802 1.00 98.06 90 GLU A O 1
ATOM 727 N N . LEU A 1 91 ? 14.940 4.120 -8.184 1.00 97.94 91 LEU A N 1
ATOM 728 C CA . LEU A 1 91 ? 14.801 2.963 -9.068 1.00 97.94 91 LEU A CA 1
ATOM 729 C C . LEU A 1 91 ? 13.812 3.234 -10.211 1.00 97.94 91 LEU A C 1
ATOM 731 O O . LEU A 1 91 ? 14.120 2.952 -11.371 1.00 97.94 91 LEU A O 1
ATOM 735 N N . ALA A 1 92 ? 12.643 3.807 -9.908 1.00 96.75 92 ALA A N 1
ATOM 736 C CA . ALA A 1 92 ? 11.638 4.156 -10.909 1.00 96.75 92 ALA A CA 1
ATOM 737 C C . ALA A 1 92 ? 12.204 5.139 -11.941 1.00 96.75 92 ALA A C 1
ATOM 739 O O . ALA A 1 92 ? 12.053 4.931 -13.148 1.00 96.75 92 ALA A O 1
ATOM 740 N N . LYS A 1 93 ? 12.905 6.181 -11.484 1.00 96.50 93 LYS A N 1
ATOM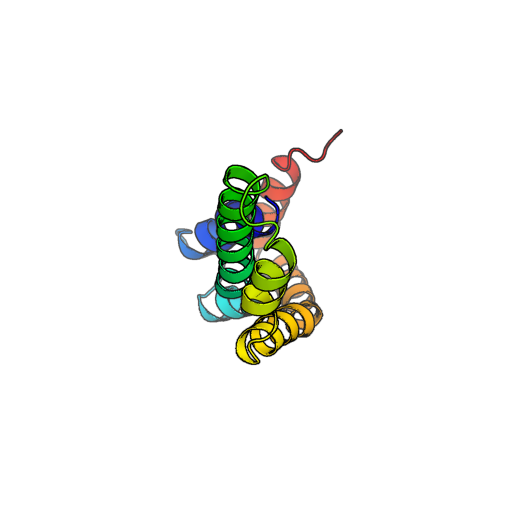 741 C CA . LYS A 1 93 ? 13.542 7.187 -12.341 1.00 96.50 93 LYS A CA 1
ATOM 742 C C . LYS A 1 93 ? 14.639 6.586 -13.219 1.00 96.50 93 LYS A C 1
ATOM 744 O O . LYS A 1 93 ? 14.657 6.834 -14.426 1.00 96.50 93 LYS A O 1
ATOM 749 N N . MET A 1 94 ? 15.539 5.797 -12.636 1.00 97.62 94 MET A N 1
ATOM 750 C CA . MET A 1 94 ? 16.629 5.139 -13.358 1.00 97.62 94 MET A CA 1
ATOM 751 C C . MET A 1 94 ? 16.101 4.180 -14.426 1.00 97.62 94 MET A C 1
ATOM 753 O O . MET A 1 94 ? 16.519 4.243 -15.584 1.00 97.62 94 MET A O 1
ATOM 757 N N . GLU A 1 95 ? 15.158 3.306 -14.069 1.00 97.12 95 GLU A N 1
ATOM 758 C CA . GLU A 1 95 ? 14.621 2.327 -15.012 1.00 97.12 95 GLU A CA 1
ATOM 759 C C . GLU A 1 95 ? 13.769 2.982 -16.099 1.00 97.12 95 GLU A C 1
ATOM 761 O O . GLU A 1 95 ? 13.824 2.528 -17.239 1.00 97.12 95 GLU A O 1
ATOM 766 N N . SER A 1 96 ? 13.057 4.074 -15.799 1.00 95.31 96 SER A N 1
ATOM 767 C CA . SER A 1 96 ? 12.285 4.812 -16.811 1.00 95.31 96 SER A CA 1
ATOM 768 C C . SER A 1 96 ? 13.182 5.444 -17.870 1.00 95.31 96 SER A C 1
ATOM 770 O O . SER A 1 96 ? 12.829 5.463 -19.042 1.00 95.31 96 SER A O 1
ATOM 772 N N . LYS A 1 97 ? 14.374 5.923 -17.491 1.00 95.06 97 LYS A N 1
ATOM 773 C CA . LYS A 1 97 ? 15.357 6.431 -18.462 1.00 95.06 97 LYS A CA 1
ATOM 774 C C . LYS A 1 97 ? 15.932 5.325 -19.344 1.00 95.06 97 LYS A C 1
ATOM 776 O O . LYS A 1 97 ? 16.273 5.574 -20.494 1.00 95.06 97 LYS A O 1
ATOM 781 N N . ARG A 1 98 ? 16.079 4.116 -18.795 1.00 94.56 98 ARG A N 1
ATOM 782 C CA . ARG A 1 98 ? 16.726 2.990 -19.477 1.00 94.56 98 ARG A CA 1
ATOM 783 C C . ARG A 1 98 ? 15.768 2.165 -20.336 1.00 94.56 98 ARG A C 1
ATOM 785 O O . ARG A 1 98 ? 16.203 1.548 -21.303 1.00 94.56 98 ARG A O 1
ATOM 792 N N . LYS A 1 99 ? 14.489 2.105 -19.967 1.00 93.44 99 LYS A N 1
ATOM 793 C CA . LYS A 1 99 ? 13.474 1.266 -20.611 1.00 93.44 99 LYS A CA 1
ATOM 794 C C . LYS A 1 99 ? 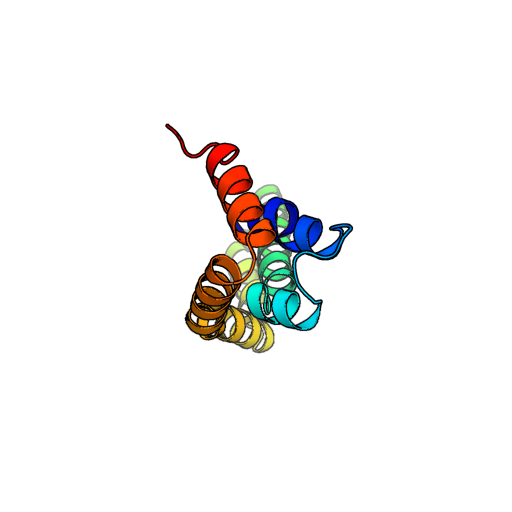12.308 2.118 -21.102 1.00 93.44 99 LYS A C 1
ATOM 796 O O . LYS A 1 99 ? 11.458 2.510 -20.305 1.00 93.44 99 LYS A O 1
ATOM 801 N N . SER A 1 100 ? 12.218 2.316 -22.418 1.00 93.88 100 SER A N 1
ATOM 802 C CA . SER A 1 100 ? 11.112 3.052 -23.050 1.00 93.88 100 SER A CA 1
ATOM 803 C C . SER A 1 100 ? 9.741 2.491 -22.664 1.00 93.88 100 SER A C 1
ATOM 805 O O . SER A 1 100 ? 8.871 3.257 -22.273 1.00 93.88 100 SER A O 1
ATOM 807 N N . ALA A 1 101 ? 9.585 1.163 -22.624 1.00 94.44 101 ALA A N 1
ATOM 808 C CA . ALA A 1 101 ? 8.336 0.516 -22.216 1.00 94.44 101 ALA A CA 1
ATOM 809 C C . ALA A 1 101 ? 7.869 0.910 -20.799 1.00 94.44 101 ALA A C 1
ATOM 811 O O . ALA A 1 101 ? 6.670 1.022 -20.555 1.00 94.44 101 ALA A O 1
ATOM 812 N N . LEU A 1 102 ? 8.798 1.147 -19.861 1.00 94.69 102 LEU A N 1
ATOM 813 C CA . LEU A 1 102 ? 8.446 1.609 -18.515 1.00 94.69 102 LEU A CA 1
ATOM 814 C C . LEU A 1 102 ? 8.085 3.101 -18.506 1.00 94.69 102 LEU A C 1
ATOM 816 O O . LEU A 1 102 ? 7.146 3.499 -17.820 1.00 94.69 102 LEU A O 1
ATOM 820 N N . ALA A 1 103 ? 8.797 3.922 -19.280 1.00 94.44 103 ALA A N 1
ATOM 821 C CA . ALA A 1 103 ? 8.452 5.332 -19.440 1.00 94.44 103 ALA A CA 1
ATOM 822 C C . ALA A 1 103 ? 7.055 5.502 -20.061 1.00 94.44 103 ALA A C 1
ATOM 824 O O . ALA A 1 103 ? 6.245 6.282 -19.556 1.00 94.44 103 ALA A O 1
ATOM 825 N N . ASP A 1 104 ? 6.749 4.728 -21.104 1.00 94.50 104 ASP A N 1
ATOM 826 C CA . ASP A 1 104 ? 5.440 4.710 -21.754 1.00 94.50 104 ASP A CA 1
ATOM 827 C C . ASP A 1 104 ? 4.354 4.230 -20.792 1.00 94.50 104 ASP A C 1
ATOM 829 O O . ASP A 1 104 ? 3.298 4.858 -20.694 1.00 94.50 104 ASP A O 1
ATOM 833 N N . PHE A 1 105 ? 4.636 3.185 -20.006 1.00 94.69 105 PHE A N 1
ATOM 834 C CA . PHE A 1 105 ? 3.741 2.722 -18.950 1.00 94.69 105 PHE A CA 1
ATOM 835 C C . PHE A 1 105 ? 3.375 3.854 -17.979 1.00 94.69 105 PHE A C 1
ATOM 837 O O . PHE A 1 105 ? 2.191 4.117 -17.757 1.00 94.69 105 PHE A O 1
ATOM 844 N N . PHE A 1 106 ? 4.360 4.580 -17.439 1.00 92.62 106 PHE A N 1
ATOM 845 C CA . PHE A 1 106 ? 4.082 5.695 -16.530 1.00 92.62 106 PHE A CA 1
ATOM 846 C C . PHE A 1 106 ? 3.365 6.859 -17.212 1.00 92.62 106 PHE A C 1
ATOM 848 O O . PHE A 1 106 ? 2.470 7.451 -16.607 1.00 92.62 106 PHE A O 1
ATOM 855 N N . LYS A 1 107 ? 3.685 7.159 -18.475 1.00 89.88 107 LYS A N 1
ATOM 856 C CA . LYS A 1 107 ? 2.997 8.197 -19.250 1.00 89.88 107 LYS A CA 1
ATOM 857 C C . LYS A 1 107 ? 1.517 7.867 -19.441 1.00 89.88 107 LYS A C 1
ATOM 859 O O . LYS A 1 107 ? 0.674 8.727 -19.200 1.00 89.88 107 LYS A O 1
ATOM 864 N N . VAL A 1 108 ? 1.188 6.627 -19.808 1.00 89.50 108 VAL A N 1
ATOM 865 C CA . VAL A 1 108 ? -0.203 6.163 -19.931 1.00 89.50 108 VAL A CA 1
ATOM 866 C C . VAL A 1 108 ? -0.925 6.286 -18.592 1.00 89.50 108 VAL A C 1
ATOM 868 O O . VAL A 1 108 ? -2.006 6.865 -18.533 1.00 89.50 108 VAL A O 1
ATOM 871 N N . LYS A 1 109 ? -0.310 5.833 -17.494 1.00 87.06 109 LYS A N 1
ATOM 872 C CA . LYS A 1 109 ? -0.923 5.921 -16.159 1.00 87.06 109 LYS A CA 1
ATOM 873 C C . LYS A 1 109 ? -1.116 7.358 -15.680 1.00 87.06 109 LYS A C 1
ATOM 875 O O . LYS A 1 109 ? -2.134 7.646 -15.060 1.00 87.06 109 LYS A O 1
ATOM 880 N N . HIS A 1 110 ? -0.199 8.266 -16.008 1.00 79.06 110 HIS A N 1
ATOM 881 C CA . HIS A 1 110 ? -0.362 9.696 -15.748 1.00 79.06 110 HIS A CA 1
ATOM 882 C C . HIS A 1 110 ? -1.489 10.308 -16.592 1.00 79.06 110 HIS A C 1
ATOM 884 O O . HIS A 1 110 ? -2.204 11.189 -16.131 1.00 79.06 110 HIS A O 1
ATOM 890 N N . ILE A 1 111 ? -1.675 9.846 -17.831 1.00 77.69 111 ILE A N 1
ATOM 891 C CA . ILE A 1 111 ? -2.746 10.337 -18.703 1.00 77.69 111 ILE A CA 1
ATOM 892 C C . ILE A 1 111 ? -4.125 9.852 -18.231 1.00 77.69 111 ILE A C 1
ATOM 894 O O . ILE A 1 111 ? -5.081 10.626 -18.265 1.00 77.69 111 ILE A O 1
ATOM 898 N N . SER A 1 112 ? -4.221 8.598 -17.789 1.00 72.50 112 SER A N 1
ATOM 899 C CA . SER A 1 112 ? -5.458 7.971 -17.302 1.00 72.50 112 SER A CA 1
ATOM 900 C C . SER A 1 112 ? -5.801 8.314 -15.845 1.00 72.50 112 SER A C 1
ATOM 902 O O . SER A 1 112 ? -6.903 8.010 -15.382 1.00 72.50 112 SER A O 1
ATOM 904 N N . ALA A 1 113 ? -4.873 8.931 -15.110 1.00 69.00 113 ALA A N 1
ATOM 905 C CA . ALA A 1 113 ? -5.116 9.462 -13.778 1.00 69.00 113 ALA A CA 1
ATOM 906 C C . ALA A 1 113 ? -6.222 10.526 -13.837 1.00 69.00 113 ALA A C 1
ATOM 908 O O . ALA A 1 113 ? -6.067 11.545 -14.505 1.00 69.00 113 ALA A O 1
ATOM 909 N N . HIS A 1 114 ? -7.318 10.306 -13.111 1.00 56.72 114 HIS A N 1
ATOM 910 C CA . HIS A 1 114 ? -8.454 11.234 -13.033 1.00 56.72 114 HIS A CA 1
ATOM 911 C C . HIS A 1 114 ? -8.156 12.510 -12.214 1.00 56.72 114 HIS A C 1
ATOM 913 O O . HIS A 1 114 ? -9.070 13.258 -11.898 1.00 56.72 114 HIS A O 1
ATOM 919 N N . ASP A 1 115 ? -6.886 12.799 -11.917 1.00 55.56 115 ASP A N 1
ATOM 920 C CA . ASP A 1 115 ? -6.457 13.973 -11.142 1.00 55.56 115 ASP A CA 1
ATOM 921 C C . ASP A 1 115 ? -6.185 15.199 -12.040 1.00 55.56 115 ASP A C 1
ATOM 923 O O . ASP A 1 115 ? -5.402 16.080 -11.697 1.00 55.56 115 ASP A O 1
ATOM 927 N N . ARG A 1 116 ? -6.809 15.252 -13.225 1.00 45.91 116 ARG A N 1
ATOM 928 C CA . ARG A 1 116 ? -6.873 16.457 -14.066 1.00 45.91 116 ARG A CA 1
ATOM 929 C C . ARG A 1 116 ? -8.221 17.152 -13.892 1.00 45.91 116 ARG A C 1
ATOM 931 O O . ARG A 1 116 ? -8.989 17.235 -14.846 1.00 45.91 116 ARG A O 1
ATOM 938 N N . LEU A 1 117 ? -8.478 17.616 -12.673 1.00 36.94 117 LEU A N 1
ATOM 939 C CA . LEU A 1 117 ? -9.422 18.681 -12.335 1.00 36.94 117 LEU A CA 1
ATOM 940 C C . LEU A 1 117 ? -8.810 19.520 -11.215 1.00 36.94 117 LEU A C 1
ATOM 942 O O . LEU A 1 117 ? -8.388 18.909 -10.208 1.00 36.94 117 LEU A O 1
#

Radius of gyration: 17.96 Å; chains: 1; bounding box: 42×28×46 Å

Organism: Pectinophora gossypiella (NCBI:txid13191)

pLDDT: mean 92.74, std 9.72, range [36.94, 98.31]

InterPro domains:
  IPR000219 Dbl homology domain [PF00621] (2-108)
  IPR000219 Dbl h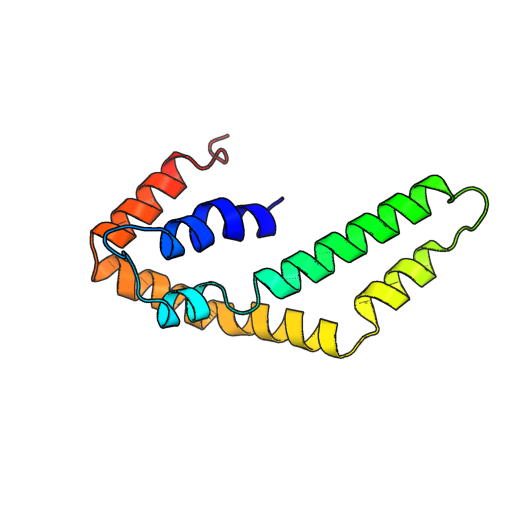omology domain [PS50010] (1-117)
  IPR035899 Dbl homology (DH) domain superfamily [G3DSA:1.20.900.10] (1-117)
  IPR035899 Dbl homology (DH) domain superfamily [SSF48065] (2-111)
  IPR039919 Rho guanine nucleotide exchange factor 10/17 [PTHR12877] (2-117)

Secondary structure (DSSP, 8-state):
-HHHHIIIIIIHHHHS-SS-SS-HHHHHHHTTTHHHHHHHHHHHHHHHHHHHHTHHHH--HHHHHHHHH-SHHHHHHHHHHHHTHHHHHHHHHHHHHH-HHHHHHHHHHHHH-S---

Foldseek 3Di:
DVLVCCVPLPLVCQVPDVVRQDDPVLSCLLCPLSVVLVVLVVQLVVLVVVCVVCCVPPVPVVVSVCVSPVDVVNVVSVCRRVVSVVVNVVSLVVSVVVGVVSVVSVVVSVVPPPPPD

Sequence (117 aa):
ATLQRLVNDYKKPLEESSPAILNGSKIQTLFHRLPDILQCHLHFRTALADCARTWDREEKIGEVFLNAFSKAVVLDVYSDFINNFSVAMELAKMESKRKSALADFFKVKHISAHDRL